Protein AF-A0A8J6LUU0-F1 (afdb_monomer_lite)

Structure (mmCIF, N/CA/C/O backbone):
data_AF-A0A8J6LUU0-F1
#
_entry.id   AF-A0A8J6LUU0-F1
#
loop_
_atom_site.group_PDB
_atom_site.id
_atom_site.type_symbol
_atom_site.label_atom_id
_atom_site.label_alt_id
_atom_site.label_comp_id
_atom_site.label_asym_id
_atom_site.label_entity_id
_atom_site.label_seq_id
_atom_site.pdbx_PDB_ins_code
_atom_site.Cartn_x
_atom_site.Cartn_y
_atom_site.Cartn_z
_atom_site.occupancy
_atom_site.B_iso_or_equiv
_atom_site.auth_seq_id
_atom_site.auth_comp_id
_atom_site.auth_asym_id
_atom_site.auth_atom_id
_atom_site.pdbx_PDB_model_num
ATOM 1 N N . MET A 1 1 ? -11.645 6.814 6.698 1.00 75.44 1 MET A N 1
ATOM 2 C CA . MET A 1 1 ? -11.440 7.322 5.322 1.00 75.44 1 MET A CA 1
ATOM 3 C C . MET A 1 1 ? -10.139 6.741 4.794 1.00 75.44 1 MET A C 1
ATOM 5 O O . MET A 1 1 ? -9.086 7.106 5.298 1.00 75.44 1 MET A O 1
ATOM 9 N N . THR A 1 2 ? -10.206 5.824 3.831 1.00 90.75 2 THR A N 1
ATOM 10 C CA . THR A 1 2 ? -9.024 5.235 3.181 1.00 90.75 2 THR A CA 1
ATOM 11 C C . THR A 1 2 ? -9.033 5.612 1.703 1.00 90.75 2 THR A C 1
ATOM 13 O O . THR A 1 2 ? -10.103 5.714 1.105 1.00 90.75 2 THR A O 1
ATOM 16 N N . ARG A 1 3 ? -7.856 5.833 1.112 1.00 95.69 3 ARG A N 1
ATOM 17 C CA . ARG A 1 3 ? -7.682 6.076 -0.325 1.00 95.69 3 ARG A CA 1
ATOM 18 C C . ARG A 1 3 ? -6.569 5.199 -0.887 1.00 95.69 3 ARG A C 1
ATOM 20 O O . ARG A 1 3 ? -5.705 4.751 -0.135 1.00 95.69 3 ARG A O 1
ATOM 27 N N . ILE A 1 4 ? -6.579 5.001 -2.198 1.00 96.94 4 ILE A N 1
ATOM 28 C CA . ILE A 1 4 ? -5.432 4.473 -2.935 1.00 96.94 4 ILE A CA 1
ATOM 29 C C . ILE A 1 4 ? -4.310 5.512 -2.860 1.00 96.94 4 ILE A C 1
ATOM 31 O O . ILE A 1 4 ? -4.543 6.693 -3.123 1.00 96.94 4 ILE A O 1
ATOM 35 N N . VAL A 1 5 ? -3.112 5.091 -2.450 1.00 96.81 5 VAL A N 1
ATOM 36 C CA . VAL A 1 5 ? -2.022 6.027 -2.136 1.00 96.81 5 VAL A CA 1
ATOM 37 C C . VAL A 1 5 ? -1.251 6.479 -3.382 1.00 96.81 5 VAL A C 1
ATOM 39 O O . VAL A 1 5 ? -0.908 7.651 -3.479 1.00 96.81 5 VAL A O 1
ATOM 42 N N . GLY A 1 6 ? -1.061 5.598 -4.369 1.00 94.50 6 GLY A N 1
ATOM 43 C CA . GLY A 1 6 ? -0.325 5.900 -5.601 1.00 94.50 6 GLY A CA 1
ATOM 44 C C . GLY A 1 6 ? -0.749 5.032 -6.788 1.00 94.50 6 GLY A C 1
ATOM 45 O O . GLY A 1 6 ? -1.747 4.312 -6.719 1.00 94.50 6 GLY A O 1
ATOM 46 N N . GLY A 1 7 ? 0.012 5.107 -7.881 1.00 93.75 7 GLY A N 1
ATOM 47 C CA . GLY A 1 7 ? -0.300 4.430 -9.142 1.00 93.75 7 GLY A CA 1
ATOM 48 C C . GLY A 1 7 ? -1.436 5.098 -9.925 1.00 93.75 7 GLY A C 1
ATOM 49 O O . GLY A 1 7 ? -1.876 6.201 -9.605 1.00 93.75 7 GLY A O 1
ATOM 50 N N . THR A 1 8 ? -1.935 4.414 -10.956 1.00 94.56 8 THR A N 1
ATOM 51 C CA . THR A 1 8 ? -2.935 4.956 -11.901 1.00 94.56 8 THR A CA 1
ATOM 52 C C . THR A 1 8 ? -4.276 5.314 -11.260 1.00 94.56 8 THR A C 1
ATOM 54 O O . THR A 1 8 ? -5.010 6.141 -11.792 1.00 94.56 8 THR A O 1
ATOM 57 N N . ALA A 1 9 ? -4.597 4.722 -10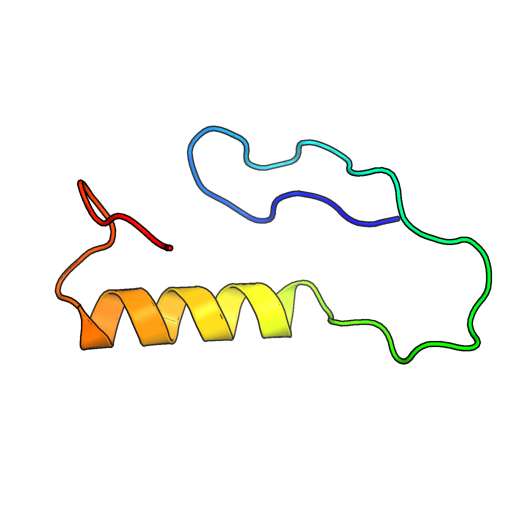.109 1.00 95.88 9 ALA A N 1
ATOM 58 C CA . ALA A 1 9 ? -5.816 4.998 -9.351 1.00 95.88 9 ALA A CA 1
ATOM 59 C C . ALA A 1 9 ? -5.565 5.833 -8.078 1.00 95.88 9 ALA A C 1
ATOM 61 O O . ALA A 1 9 ? -6.437 5.896 -7.206 1.00 95.88 9 ALA A O 1
ATOM 62 N N . GLY A 1 10 ? -4.383 6.448 -7.948 1.00 96.88 10 GLY A N 1
ATOM 63 C CA . GLY A 1 10 ? -3.997 7.271 -6.801 1.00 96.88 10 GLY A CA 1
ATOM 64 C C . GLY A 1 10 ? -5.050 8.324 -6.442 1.00 96.88 10 GLY A C 1
ATOM 65 O O . GLY A 1 10 ? -5.671 8.941 -7.302 1.00 96.88 10 GLY A O 1
ATOM 66 N N . GLY A 1 11 ? -5.301 8.501 -5.146 1.00 96.75 11 GLY A N 1
ATOM 67 C CA . GLY A 1 11 ? -6.295 9.443 -4.628 1.00 96.75 11 GLY A CA 1
ATOM 68 C C . GLY A 1 11 ? -7.731 8.910 -4.574 1.00 96.75 11 GLY A C 1
ATOM 69 O O . GLY A 1 11 ? -8.550 9.469 -3.838 1.00 96.75 11 GLY A O 1
ATOM 70 N N . ARG A 1 12 ? -8.053 7.804 -5.261 1.00 97.81 12 ARG A N 1
ATOM 71 C CA . ARG A 1 12 ? -9.399 7.209 -5.229 1.00 97.81 12 ARG A CA 1
ATOM 72 C C . ARG A 1 12 ? -9.772 6.769 -3.813 1.00 97.81 12 ARG A C 1
ATOM 74 O O . ARG A 1 12 ? -9.056 5.989 -3.186 1.00 97.81 12 ARG A O 1
ATOM 81 N N . ARG A 1 13 ? -10.914 7.245 -3.313 1.00 96.25 13 ARG A N 1
ATOM 82 C CA . ARG A 1 13 ? -11.447 6.871 -1.993 1.00 96.25 13 ARG A CA 1
ATOM 83 C C . ARG A 1 13 ? -12.027 5.457 -2.013 1.00 96.25 13 ARG A C 1
ATOM 85 O O . ARG A 1 13 ? -12.613 5.040 -3.008 1.00 96.25 13 ARG A O 1
ATOM 92 N N . LEU A 1 14 ? -11.887 4.755 -0.893 1.00 94.31 14 LEU A N 1
ATOM 93 C CA . LEU A 1 14 ? -12.406 3.409 -0.677 1.00 94.31 14 LEU A CA 1
ATOM 94 C C . LEU A 1 14 ? -13.412 3.410 0.476 1.00 94.31 14 LEU A C 1
ATOM 96 O O . LEU A 1 14 ? -13.196 4.065 1.503 1.00 94.31 14 LEU A O 1
ATOM 100 N N . ALA A 1 15 ? -14.492 2.649 0.306 1.00 94.62 15 ALA A N 1
ATOM 101 C CA . ALA A 1 15 ? -15.374 2.296 1.407 1.00 94.62 15 ALA A CA 1
ATOM 102 C C . ALA A 1 15 ? -14.608 1.394 2.383 1.00 94.62 15 ALA A C 1
ATOM 104 O O . ALA A 1 15 ? -13.856 0.513 1.970 1.00 94.62 15 ALA A O 1
ATOM 105 N N . VAL A 1 16 ? -14.769 1.644 3.677 1.00 90.38 16 VAL A N 1
ATOM 106 C CA . VAL A 1 16 ? -14.134 0.864 4.743 1.00 90.38 16 VAL A CA 1
ATOM 107 C C . VAL A 1 16 ? -15.145 0.613 5.853 1.00 90.38 16 VAL A C 1
ATOM 109 O O . VAL A 1 16 ? -16.066 1.424 5.999 1.00 90.38 16 VAL A O 1
ATOM 112 N N . PRO A 1 17 ? -14.974 -0.461 6.643 1.00 89.88 17 PRO A N 1
ATOM 113 C CA . PRO A 1 17 ? -15.771 -0.669 7.843 1.00 89.88 17 PRO A CA 1
ATOM 114 C C . PRO A 1 17 ? -15.767 0.574 8.739 1.00 89.88 17 PRO A C 1
ATOM 116 O O . PRO A 1 17 ? -14.751 1.265 8.872 1.00 89.88 17 PRO A O 1
ATOM 119 N N . ALA A 1 18 ? -16.927 0.874 9.318 1.00 87.56 18 ALA A N 1
ATOM 120 C CA . ALA A 1 18 ? -17.072 1.963 10.271 1.00 87.56 18 ALA A CA 1
ATOM 121 C C . ALA A 1 18 ? -16.460 1.590 11.631 1.00 87.56 18 ALA A C 1
ATOM 123 O O . ALA A 1 18 ? -16.248 0.419 11.940 1.00 87.56 18 ALA A O 1
ATOM 124 N N . GLY A 1 19 ? -16.216 2.601 12.464 1.00 86.06 19 GLY A N 1
ATOM 125 C CA . GLY A 1 19 ? -15.710 2.413 13.823 1.00 86.06 19 GLY A CA 1
ATOM 126 C C . GLY A 1 19 ? -14.186 2.463 13.937 1.00 86.06 19 GLY A C 1
ATOM 127 O O . GLY A 1 19 ? -13.474 2.866 13.015 1.00 86.06 19 GLY A O 1
ATOM 128 N N . ARG A 1 20 ? -13.692 2.132 15.135 1.00 86.56 20 ARG A N 1
ATOM 129 C CA . ARG A 1 20 ? -12.268 2.211 15.517 1.00 86.56 20 ARG A CA 1
ATOM 130 C C . ARG A 1 20 ? -11.751 0.927 16.171 1.00 86.56 20 ARG A C 1
ATOM 132 O O . ARG A 1 20 ? -10.656 0.933 16.721 1.00 86.56 20 ARG A O 1
ATOM 139 N N . GLU A 1 21 ? -12.535 -0.146 16.119 1.00 91.88 21 GLU A N 1
ATOM 140 C CA . GLU A 1 21 ? -12.212 -1.409 16.795 1.00 91.88 21 GLU A CA 1
ATOM 141 C C . GLU A 1 21 ? -11.055 -2.153 16.120 1.00 91.88 21 GLU A C 1
ATOM 143 O O . GLU A 1 21 ? -10.306 -2.881 16.762 1.00 91.88 21 GL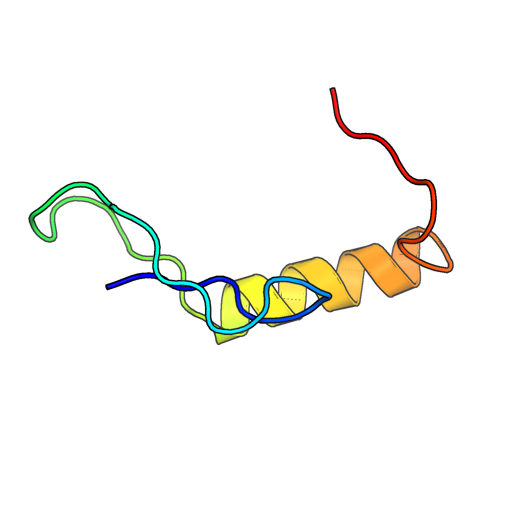U A O 1
ATOM 148 N N . THR A 1 22 ? -10.847 -1.915 14.825 1.00 89.00 22 THR A N 1
ATOM 149 C CA . THR A 1 22 ? -9.689 -2.426 14.092 1.00 89.00 22 THR A CA 1
ATOM 150 C C . THR A 1 22 ? -8.574 -1.389 14.051 1.00 89.00 22 THR A C 1
ATOM 152 O O . THR A 1 22 ? -8.806 -0.235 13.672 1.00 89.00 22 THR A O 1
ATOM 155 N N . ARG A 1 23 ? -7.339 -1.809 14.348 1.00 91.31 23 ARG A N 1
ATOM 156 C CA . ARG A 1 23 ? -6.148 -0.969 14.166 1.00 91.31 23 ARG A CA 1
ATOM 157 C C . ARG A 1 23 ? -6.057 -0.493 12.704 1.00 91.31 23 ARG A C 1
ATOM 159 O O . ARG A 1 23 ? -6.013 -1.331 11.804 1.00 91.31 23 ARG A O 1
ATOM 166 N N . PRO A 1 24 ? -5.968 0.822 12.440 1.00 89.56 24 PRO A N 1
ATOM 167 C CA . PRO A 1 24 ? -5.850 1.332 11.081 1.00 89.56 24 PRO A CA 1
ATOM 168 C C . PRO A 1 24 ? -4.440 1.117 10.514 1.00 89.56 24 PRO A C 1
ATOM 170 O O . PRO A 1 24 ? -3.440 1.294 11.212 1.00 89.56 24 PRO A O 1
ATOM 173 N N . THR A 1 25 ? -4.354 0.831 9.215 1.00 92.56 25 THR A N 1
ATOM 174 C CA . THR A 1 25 ? -3.095 0.892 8.456 1.00 92.56 25 THR A CA 1
ATOM 175 C C . THR A 1 25 ? -2.932 2.296 7.874 1.00 92.56 25 THR A C 1
ATOM 177 O O . THR A 1 25 ? -3.775 2.745 7.092 1.00 92.56 25 THR A O 1
ATOM 180 N N . SER A 1 26 ? -1.869 3.005 8.268 1.00 93.69 26 SER A N 1
ATOM 181 C CA . SER A 1 26 ? -1.602 4.379 7.820 1.00 93.69 26 SER A CA 1
ATOM 182 C C . SER A 1 26 ? -1.198 4.442 6.344 1.00 93.69 26 SER A C 1
ATOM 184 O O . SER A 1 26 ? -0.707 3.461 5.784 1.00 93.69 26 SER A O 1
ATOM 186 N N . ASP A 1 27 ? -1.356 5.615 5.723 1.00 95.50 27 ASP A N 1
ATOM 187 C CA . ASP A 1 27 ? -0.849 5.865 4.364 1.00 95.50 27 ASP A CA 1
ATOM 188 C C . ASP A 1 27 ? 0.645 5.549 4.271 1.00 95.50 27 ASP A C 1
ATOM 190 O O . ASP A 1 27 ? 1.049 4.775 3.412 1.00 95.50 27 ASP A O 1
ATOM 194 N N . ARG A 1 28 ? 1.438 6.035 5.235 1.00 96.44 28 ARG A N 1
ATOM 195 C CA . ARG A 1 28 ? 2.885 5.793 5.296 1.00 96.44 28 ARG A CA 1
ATOM 196 C C . ARG A 1 28 ? 3.240 4.307 5.380 1.00 96.44 28 ARG A C 1
ATOM 198 O O . ARG A 1 28 ? 4.206 3.880 4.762 1.00 96.44 28 ARG A O 1
ATOM 205 N N . ALA A 1 29 ? 2.478 3.514 6.138 1.00 97.12 29 ALA A N 1
ATOM 206 C CA . ALA A 1 29 ? 2.710 2.072 6.219 1.00 97.12 29 ALA A CA 1
ATOM 207 C C . ALA A 1 29 ? 2.409 1.375 4.883 1.00 97.12 29 ALA A C 1
ATOM 209 O O . ALA A 1 29 ? 3.136 0.467 4.489 1.00 97.12 29 ALA A O 1
ATOM 210 N N . ARG A 1 30 ? 1.367 1.820 4.167 1.00 96.81 30 ARG A N 1
ATOM 211 C CA . ARG A 1 30 ? 1.062 1.324 2.819 1.00 96.81 30 ARG A CA 1
ATOM 212 C C . ARG A 1 30 ? 2.137 1.722 1.810 1.00 96.81 30 ARG A C 1
ATOM 214 O O . ARG A 1 30 ? 2.576 0.862 1.060 1.00 96.81 30 ARG A O 1
ATOM 221 N N . GLU A 1 31 ? 2.577 2.979 1.809 1.00 97.50 31 GLU A N 1
ATOM 222 C CA . GLU A 1 31 ? 3.675 3.454 0.950 1.00 97.50 31 GLU A CA 1
ATOM 223 C C . GLU A 1 31 ? 4.940 2.631 1.177 1.00 97.50 31 GLU A C 1
ATOM 225 O O . GLU A 1 31 ? 5.476 2.069 0.230 1.00 97.50 31 GLU A O 1
ATOM 230 N N . ALA A 1 32 ? 5.359 2.478 2.438 1.00 98.19 32 ALA A N 1
ATOM 231 C CA . ALA A 1 32 ? 6.556 1.719 2.786 1.00 98.19 32 ALA A CA 1
ATOM 232 C C . ALA A 1 32 ? 6.492 0.260 2.309 1.00 98.19 32 ALA A C 1
ATOM 234 O O . ALA A 1 32 ? 7.488 -0.263 1.814 1.00 98.19 32 ALA A O 1
ATOM 235 N N . LEU A 1 33 ? 5.324 -0.386 2.416 1.00 97.19 33 LEU A N 1
ATOM 236 C CA . LEU A 1 33 ? 5.124 -1.744 1.912 1.00 97.19 33 LEU A CA 1
ATOM 237 C C . LEU A 1 33 ? 5.327 -1.818 0.393 1.00 97.19 33 LEU A C 1
ATOM 239 O O . LEU A 1 33 ? 6.061 -2.682 -0.078 1.00 97.19 33 LEU A O 1
ATOM 243 N N . PHE A 1 34 ? 4.704 -0.920 -0.373 1.00 96.56 34 PHE A N 1
ATOM 244 C CA . PHE A 1 34 ? 4.842 -0.928 -1.832 1.00 96.56 34 PHE A CA 1
ATOM 245 C C . PHE A 1 34 ? 6.249 -0.533 -2.290 1.00 96.56 34 PHE A C 1
ATOM 247 O O . PHE A 1 34 ? 6.754 -1.147 -3.224 1.00 96.56 34 PHE A O 1
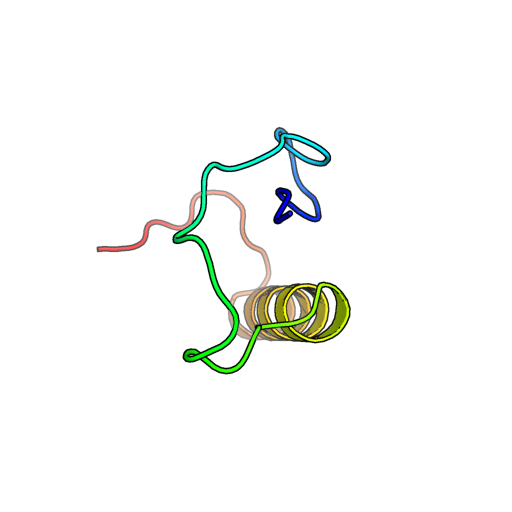ATOM 254 N N . SER A 1 35 ? 6.919 0.397 -1.602 1.00 97.00 35 SER A N 1
ATOM 255 C CA . SER A 1 35 ? 8.329 0.712 -1.865 1.00 97.00 35 SER A CA 1
ATOM 256 C C . SER A 1 35 ? 9.244 -0.489 -1.610 1.00 97.00 35 SER A C 1
ATOM 258 O O . SER A 1 35 ? 10.143 -0.752 -2.403 1.00 97.00 35 SER A O 1
ATOM 260 N N . ALA A 1 36 ? 9.006 -1.252 -0.538 1.00 98.06 36 ALA A N 1
ATOM 261 C CA . ALA A 1 36 ? 9.759 -2.477 -0.281 1.00 98.06 36 ALA A CA 1
ATOM 262 C C . ALA A 1 36 ? 9.515 -3.526 -1.378 1.00 98.06 36 ALA A C 1
ATOM 264 O O . ALA A 1 36 ? 10.466 -4.101 -1.901 1.00 98.06 36 ALA A O 1
ATOM 265 N N . LEU A 1 37 ? 8.254 -3.739 -1.770 1.00 96.31 37 LEU A N 1
ATOM 266 C CA . LEU A 1 37 ? 7.899 -4.679 -2.835 1.00 96.31 37 LEU A CA 1
ATOM 267 C C . LEU A 1 37 ? 8.526 -4.301 -4.179 1.00 96.31 37 LEU A C 1
ATOM 269 O O . LEU A 1 37 ? 9.020 -5.181 -4.878 1.00 96.31 37 LEU A O 1
ATOM 273 N N . GLU A 1 38 ? 8.538 -3.018 -4.534 1.00 96.50 38 GLU A N 1
ATOM 274 C CA . GLU A 1 38 ? 9.149 -2.529 -5.771 1.00 96.50 38 GLU A CA 1
ATOM 275 C C . GLU A 1 38 ? 10.647 -2.860 -5.831 1.00 96.50 38 GLU A C 1
ATOM 277 O O . GLU A 1 38 ? 11.11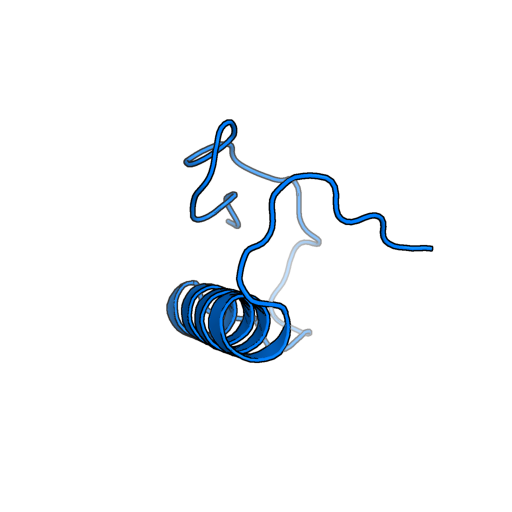3 -3.400 -6.834 1.00 96.50 38 GLU A O 1
ATOM 282 N N . VAL A 1 39 ? 11.376 -2.654 -4.727 1.00 97.88 39 VAL A N 1
ATOM 283 C CA . VAL A 1 39 ? 12.791 -3.046 -4.608 1.00 97.88 39 VAL A CA 1
ATOM 284 C C . VAL A 1 39 ? 12.963 -4.563 -4.710 1.00 97.88 39 VAL A C 1
ATOM 286 O O . VAL A 1 39 ? 13.839 -5.036 -5.428 1.00 97.88 39 VAL A O 1
ATOM 289 N N . MET A 1 40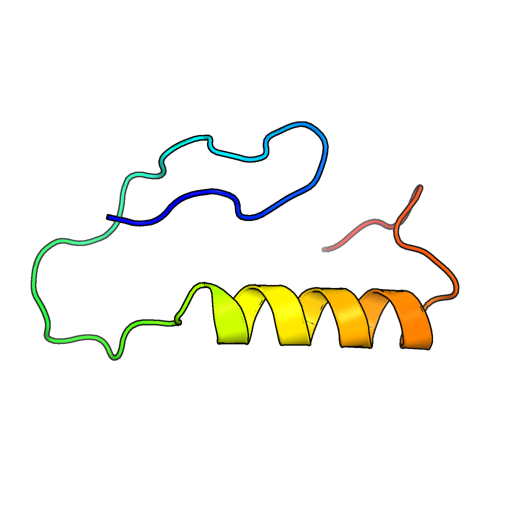 ? 12.128 -5.338 -4.014 1.00 97.19 40 MET A N 1
ATOM 290 C CA . MET A 1 40 ? 12.238 -6.803 -3.969 1.00 97.19 40 MET A CA 1
ATOM 291 C C . MET A 1 40 ? 11.927 -7.483 -5.305 1.00 97.19 40 MET A C 1
ATOM 293 O O . MET A 1 40 ? 12.429 -8.572 -5.569 1.00 97.19 40 MET A O 1
ATOM 297 N N . THR A 1 41 ? 11.075 -6.871 -6.124 1.00 96.38 41 THR A N 1
ATOM 298 C CA . THR A 1 41 ? 10.592 -7.453 -7.386 1.00 96.38 41 THR A CA 1
ATOM 299 C C . THR A 1 41 ? 11.265 -6.864 -8.623 1.00 96.38 41 THR A C 1
ATOM 301 O O . THR A 1 41 ? 11.087 -7.395 -9.715 1.00 96.38 41 THR A O 1
ATOM 304 N N . GLY A 1 42 ? 12.061 -5.798 -8.470 1.00 96.00 42 GLY A N 1
ATOM 305 C CA . GLY A 1 42 ? 12.660 -5.077 -9.597 1.00 96.00 42 GLY A CA 1
ATOM 306 C C . GLY A 1 42 ? 11.649 -4.242 -10.392 1.00 96.00 42 GLY A C 1
ATOM 307 O O . GLY A 1 42 ? 11.907 -3.908 -11.547 1.00 96.00 42 GLY A O 1
ATOM 308 N N . GLY A 1 43 ? 10.502 -3.916 -9.789 1.00 94.50 43 GLY A N 1
ATOM 309 C CA . GLY A 1 43 ? 9.405 -3.173 -10.408 1.00 94.50 43 GLY A CA 1
ATOM 310 C C . GLY A 1 43 ? 8.055 -3.883 -10.295 1.00 94.50 43 GLY A C 1
ATOM 311 O O . GLY A 1 43 ? 7.971 -5.103 -10.218 1.00 94.50 43 GLY A O 1
ATOM 312 N N . LEU A 1 44 ? 6.966 -3.106 -10.316 1.00 92.38 44 LEU A N 1
ATOM 313 C CA . LEU A 1 44 ? 5.601 -3.624 -10.126 1.00 92.38 44 LEU A CA 1
ATOM 314 C C . LEU A 1 44 ? 4.831 -3.885 -11.435 1.00 92.38 44 LEU A C 1
ATOM 316 O O . LEU A 1 44 ? 3.715 -4.407 -11.412 1.00 92.38 44 LEU A O 1
ATOM 320 N N . ALA A 1 45 ? 5.390 -3.502 -12.585 1.00 92.56 45 ALA A N 1
ATOM 321 C CA . ALA A 1 45 ? 4.709 -3.599 -13.873 1.00 92.56 45 ALA A CA 1
ATOM 322 C C . ALA A 1 45 ? 4.538 -5.062 -14.318 1.00 92.56 45 ALA A C 1
ATOM 324 O O . ALA A 1 45 ? 5.494 -5.828 -14.363 1.00 92.56 45 ALA A O 1
ATOM 325 N N . GLY A 1 46 ? 3.310 -5.447 -14.677 1.00 92.00 46 GLY A N 1
ATOM 326 C CA . GLY A 1 46 ? 3.002 -6.791 -15.181 1.00 92.00 46 GLY A CA 1
ATOM 327 C C . GLY A 1 46 ? 2.927 -7.890 -14.114 1.00 92.00 46 GLY A C 1
ATOM 328 O O . GLY A 1 46 ? 2.574 -9.022 -14.450 1.00 92.00 46 GLY A O 1
ATOM 329 N N . LEU A 1 47 ? 3.193 -7.573 -12.842 1.00 92.94 47 LEU A N 1
ATOM 330 C CA . LEU A 1 47 ? 3.024 -8.517 -11.741 1.00 92.94 47 LEU A CA 1
ATOM 331 C C . LEU A 1 47 ? 1.544 -8.861 -11.528 1.00 92.94 47 LEU A C 1
ATOM 333 O O . LEU A 1 47 ? 0.651 -8.033 -11.717 1.00 92.94 47 LEU A O 1
ATOM 337 N N . ARG A 1 48 ? 1.291 -10.099 -11.101 1.00 91.25 48 ARG A N 1
ATOM 338 C CA . ARG A 1 48 ? -0.036 -10.594 -10.727 1.00 91.25 48 ARG A CA 1
ATOM 339 C C . ARG A 1 48 ? 0.003 -11.109 -9.295 1.00 91.25 48 ARG A C 1
ATOM 341 O O . ARG A 1 48 ? 0.995 -11.698 -8.876 1.00 91.25 48 ARG A O 1
ATOM 348 N N . VAL A 1 49 ? -1.085 -10.883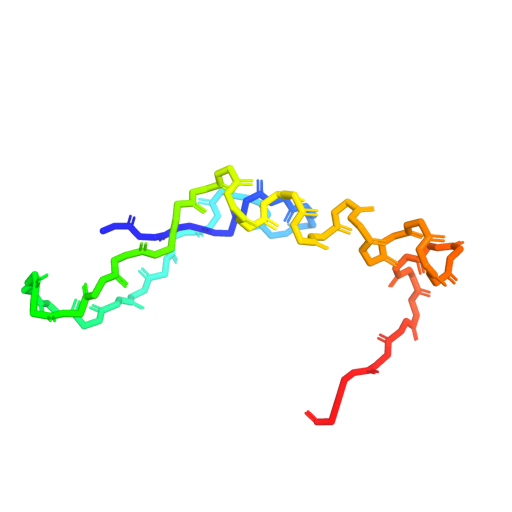 -8.571 1.00 85.88 49 VAL A N 1
ATOM 349 C CA . VAL A 1 49 ? -1.348 -11.463 -7.247 1.00 85.88 49 VAL A CA 1
ATOM 350 C C . VAL A 1 49 ? -2.457 -12.512 -7.384 1.00 85.88 49 VAL A C 1
ATOM 352 O O . VAL A 1 49 ? -3.213 -12.445 -8.356 1.00 85.88 49 VAL A O 1
ATOM 355 N N . LEU A 1 50 ? -2.492 -13.490 -6.472 1.00 82.56 50 LEU A N 1
ATOM 356 C CA . LEU A 1 50 ? -3.485 -14.578 -6.452 1.00 82.56 50 LEU A CA 1
ATOM 357 C C . LEU A 1 50 ? -4.924 -14.058 -6.331 1.00 82.56 50 LEU A C 1
ATOM 359 O O . LEU A 1 50 ? -5.125 -13.063 -5.596 1.00 82.56 50 LEU A O 1
#

Sequence (50 aa):
MTRIVGGTAGGRRLAVPAGRETRPTSDRAREALFSALEVMTGGLAGLRVL

Radius of gyration: 12.91 Å; chains: 1; bounding box: 30×24×32 Å

pLDDT: mean 93.48, std 4.49, range [75.44, 98.19]

Foldseek 3Di:
DDAACDDPRHPHDDDDDDDDPDPDDDSVNVVVVVVVVCVVVVHDPPDDDD

Secondary structure (DSSP, 8-state):
-EE--SSTTTT-EE---SSSSSPPPPHHHHHHHHHHHHHHHT--TT----